Protein AF-A0A8X8Z4S7-F1 (afdb_monomer_lite)

Sequence (96 aa):
MRFGSYCSFTQVPLNVCEWFKDYQPVSTGKQEIEHAYEFVKKKFEELYFQSTSPDRVDRVFKIYRTTALDQKLVKKTFKLVDETLRRRNLFEAGLL

Radius of gyration: 17.54 Å; chains: 1; bounding box: 43×28×45 Å

Organism: Salvia splendens (NCBI:txid180675)

Secondary structure (DSSP, 8-state):
----S---TTTS-GGGSGGGTT----SSHHHHHHHHHHHHHHHHHHHHHHH--GGGTTS--------TT-HHHHHHHHHHHHHHHHHHHHHHTT--

Structure (mmCIF, N/CA/C/O backbone):
data_AF-A0A8X8Z4S7-F1
#
_entry.id   AF-A0A8X8Z4S7-F1
#
loop_
_atom_site.group_PDB
_atom_site.id
_atom_site.type_symbol
_atom_site.label_atom_id
_atom_site.label_alt_id
_atom_site.label_comp_id
_atom_site.label_asym_id
_atom_site.label_entity_id
_atom_site.label_seq_id
_atom_site.pdbx_PDB_ins_code
_atom_site.Cartn_x
_atom_site.Cartn_y
_atom_site.Cartn_z
_atom_site.occupancy
_atom_site.B_iso_or_equiv
_atom_site.auth_seq_id
_atom_site.auth_comp_id
_atom_site.auth_asym_id
_atom_site.auth_atom_id
_atom_site.pdbx_PDB_model_num
ATOM 1 N N . MET A 1 1 ? -22.414 -19.568 4.273 1.00 31.16 1 MET A N 1
ATOM 2 C CA . MET A 1 1 ? -21.400 -18.891 5.112 1.00 31.16 1 MET A CA 1
ATOM 3 C C . MET A 1 1 ? -21.358 -17.420 4.733 1.00 31.16 1 MET A C 1
ATOM 5 O O . MET A 1 1 ? -20.978 -17.104 3.615 1.00 31.16 1 MET A O 1
ATOM 9 N N . ARG A 1 2 ? -21.820 -16.524 5.612 1.00 29.84 2 ARG A N 1
ATOM 10 C CA . ARG A 1 2 ? -21.658 -15.076 5.430 1.00 29.84 2 ARG A CA 1
ATOM 11 C C . ARG A 1 2 ? -20.286 -14.690 5.990 1.00 29.84 2 ARG A C 1
ATOM 13 O O . ARG A 1 2 ? -20.142 -14.591 7.202 1.00 29.84 2 ARG A O 1
ATOM 20 N N . PHE A 1 3 ? -19.292 -14.485 5.128 1.00 37.09 3 PHE A N 1
ATOM 21 C CA . PHE A 1 3 ? -18.106 -13.698 5.482 1.00 37.09 3 PHE A CA 1
ATOM 22 C C . PHE A 1 3 ? -18.541 -12.232 5.529 1.00 37.09 3 PHE A C 1
ATOM 24 O O . PHE A 1 3 ? -18.473 -11.514 4.538 1.00 37.09 3 PHE A O 1
ATOM 31 N N . GLY A 1 4 ? -19.133 -11.832 6.649 1.00 43.28 4 GLY A N 1
ATOM 32 C CA . GLY A 1 4 ? -19.806 -10.547 6.782 1.00 43.28 4 GLY A CA 1
ATOM 33 C C . GLY A 1 4 ? -19.816 -10.070 8.221 1.00 43.28 4 GLY A C 1
ATOM 34 O O . GLY A 1 4 ? -20.884 -9.798 8.745 1.00 43.28 4 GLY A O 1
ATOM 35 N N . SER A 1 5 ? -18.637 -9.991 8.834 1.00 44.38 5 SER A N 1
ATOM 36 C CA . SER A 1 5 ? -18.394 -9.176 10.024 1.00 44.38 5 SER A CA 1
ATOM 37 C C . SER A 1 5 ? -16.970 -8.654 9.923 1.00 44.38 5 SER A C 1
ATOM 39 O O . SER A 1 5 ? -16.003 -9.409 9.987 1.00 44.38 5 SER A O 1
ATOM 41 N N . TYR A 1 6 ? -16.868 -7.365 9.638 1.00 47.09 6 TYR A N 1
ATOM 42 C CA . TYR A 1 6 ? -15.639 -6.617 9.447 1.00 47.09 6 TYR A CA 1
ATOM 43 C C . TYR A 1 6 ? -14.704 -6.814 10.644 1.00 47.09 6 TYR A C 1
ATOM 45 O O . TYR A 1 6 ? -15.039 -6.421 11.757 1.00 47.09 6 TYR A O 1
ATOM 53 N N . CYS A 1 7 ? -13.520 -7.385 10.417 1.00 44.72 7 CYS A N 1
ATOM 54 C CA . CYS A 1 7 ? -12.425 -7.289 11.374 1.00 44.72 7 CYS A CA 1
ATOM 55 C C . CYS A 1 7 ? -11.922 -5.839 11.329 1.00 44.72 7 CYS A C 1
ATOM 57 O O . CYS A 1 7 ? -11.054 -5.485 10.533 1.00 44.72 7 CYS A O 1
ATOM 59 N N . SER A 1 8 ? -12.568 -4.951 12.080 1.00 54.62 8 SER A N 1
ATOM 60 C CA . SER A 1 8 ? -12.089 -3.587 12.269 1.00 54.62 8 SER A CA 1
ATOM 61 C C . SER A 1 8 ? -11.015 -3.609 13.351 1.00 54.62 8 SER A C 1
ATOM 63 O O . SER A 1 8 ? -11.292 -4.060 14.460 1.00 54.62 8 SER A O 1
ATOM 65 N N . PHE A 1 9 ? -9.819 -3.087 13.066 1.00 58.28 9 PHE A N 1
ATOM 66 C CA . PHE A 1 9 ? -8.731 -2.948 14.050 1.00 58.28 9 PHE A CA 1
ATOM 67 C C . PHE A 1 9 ? -9.171 -2.218 15.341 1.00 58.28 9 PHE A C 1
ATOM 69 O O . PHE A 1 9 ? -8.629 -2.443 16.415 1.00 58.28 9 PHE A O 1
ATOM 76 N N . THR A 1 10 ? -10.238 -1.417 15.281 1.00 61.69 10 THR A N 1
ATOM 77 C CA . THR A 1 10 ? -10.870 -0.804 16.460 1.00 61.69 10 THR A CA 1
ATOM 78 C C . THR A 1 10 ? -11.421 -1.808 17.482 1.00 61.69 10 THR A C 1
ATOM 80 O O . THR A 1 10 ? -11.689 -1.418 18.612 1.00 61.69 10 THR A O 1
ATOM 83 N N . GLN A 1 11 ? -11.624 -3.072 17.102 1.00 73.00 11 GLN A N 1
ATOM 84 C CA . GLN A 1 11 ? -12.131 -4.140 17.973 1.00 73.00 11 GLN A CA 1
ATOM 85 C C . GLN A 1 11 ? -11.075 -5.205 18.289 1.00 73.00 11 GLN A C 1
ATOM 87 O O . GLN A 1 11 ? -11.212 -5.919 19.279 1.00 73.00 11 GLN A O 1
ATOM 92 N N . VAL A 1 12 ? -10.031 -5.322 17.463 1.00 82.75 12 VAL A N 1
ATOM 93 C CA . VAL A 1 12 ? -8.971 -6.325 17.615 1.00 82.75 12 VAL A CA 1
ATOM 94 C C . VAL A 1 12 ? -7.613 -5.645 17.419 1.00 82.75 12 VAL A C 1
ATOM 96 O O . VAL A 1 12 ? -7.354 -5.156 16.318 1.00 82.75 12 VAL A O 1
ATOM 99 N N . PRO A 1 13 ? -6.734 -5.628 18.439 1.00 88.50 13 PRO A N 1
ATOM 100 C CA . PRO A 1 13 ? 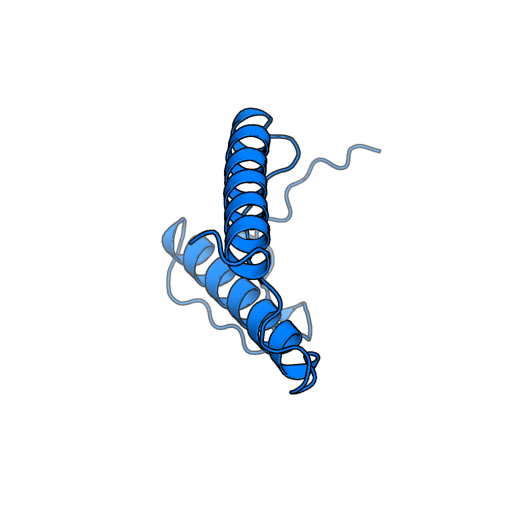-5.401 -5.040 18.325 1.00 88.50 13 PRO A CA 1
ATOM 101 C C . PRO A 1 13 ? -4.558 -5.709 17.228 1.00 88.50 13 PRO A C 1
ATOM 103 O O . PRO A 1 13 ? -4.643 -6.918 17.041 1.00 88.50 13 PRO A O 1
ATOM 106 N N . LEU A 1 14 ? -3.669 -4.965 16.559 1.00 91.56 14 LEU A N 1
ATOM 107 C CA . LEU A 1 14 ? -2.736 -5.507 15.566 1.00 91.56 14 LEU A CA 1
ATOM 108 C C . LEU A 1 14 ? -1.753 -6.474 16.228 1.00 91.56 14 LEU A C 1
ATOM 110 O O . LEU A 1 14 ? -1.347 -7.446 15.601 1.00 91.56 14 LEU A O 1
ATOM 114 N N . ASN A 1 15 ? -1.432 -6.240 17.503 1.00 93.25 15 ASN A N 1
ATOM 115 C CA . ASN A 1 15 ? -0.461 -6.993 18.293 1.00 93.25 15 ASN A CA 1
ATOM 116 C C . ASN A 1 15 ? -0.790 -8.488 18.425 1.00 93.25 15 ASN A C 1
ATOM 118 O O . ASN A 1 15 ? 0.089 -9.263 18.788 1.00 93.25 15 ASN A O 1
ATOM 122 N N . VAL A 1 16 ? -2.028 -8.908 18.129 1.00 92.81 16 VAL A N 1
ATOM 123 C CA . VAL A 1 16 ? -2.387 -10.338 18.068 1.00 92.81 16 VAL A CA 1
ATOM 124 C C . VAL A 1 16 ? -1.660 -11.065 16.933 1.00 92.81 16 VAL A C 1
ATOM 126 O O . VAL A 1 16 ? -1.479 -12.277 16.987 1.00 92.81 16 VAL A O 1
ATOM 129 N N . CYS A 1 17 ? -1.241 -10.332 15.899 1.00 93.94 17 CYS A N 1
ATOM 130 C CA . CYS A 1 17 ? -0.349 -10.825 14.865 1.00 93.94 17 CYS A CA 1
ATOM 131 C C . CYS A 1 17 ? 1.100 -10.635 15.325 1.00 93.94 17 CYS A C 1
ATOM 133 O O . CYS A 1 17 ? 1.525 -9.509 15.582 1.00 93.94 17 CYS A O 1
ATOM 135 N N . GLU A 1 18 ? 1.881 -11.719 15.367 1.00 94.44 18 GLU A N 1
ATOM 136 C CA . GLU A 1 18 ? 3.286 -11.695 15.807 1.00 94.44 18 GLU A CA 1
ATOM 137 C C . GLU A 1 18 ? 4.129 -10.665 15.039 1.00 94.44 18 GLU A C 1
ATOM 139 O O . GLU A 1 18 ? 4.978 -9.982 15.611 1.00 94.44 18 GLU A O 1
ATOM 144 N N . TRP A 1 19 ? 3.840 -10.485 13.752 1.00 95.00 19 TRP A N 1
ATOM 145 C CA . TRP A 1 19 ? 4.544 -9.544 12.885 1.00 95.00 19 TRP A CA 1
ATOM 146 C C . TRP A 1 19 ? 4.311 -8.070 13.260 1.00 95.00 19 TRP A C 1
ATOM 148 O O . TRP A 1 19 ? 5.109 -7.193 12.917 1.00 95.00 19 TRP A O 1
ATOM 158 N N . PHE A 1 20 ? 3.232 -7.805 14.001 1.00 96.25 20 PHE A N 1
ATOM 159 C CA . PHE A 1 20 ? 2.806 -6.485 14.457 1.00 96.25 20 PHE A CA 1
ATOM 160 C C . PHE A 1 20 ? 2.800 -6.364 15.989 1.00 96.25 20 PHE A C 1
ATOM 162 O O . PHE A 1 20 ? 2.209 -5.428 16.523 1.00 96.25 20 PHE A O 1
ATOM 169 N N . LYS A 1 21 ? 3.468 -7.278 16.708 1.00 94.69 21 LYS A N 1
ATOM 170 C CA . LYS A 1 21 ? 3.498 -7.314 18.182 1.00 94.69 21 LYS A CA 1
ATOM 171 C C . LYS A 1 21 ? 3.982 -6.012 18.832 1.00 94.69 21 LYS A C 1
ATOM 173 O O . LYS A 1 21 ? 3.537 -5.681 19.926 1.00 94.69 21 LYS A O 1
ATOM 178 N N . ASP A 1 22 ? 4.839 -5.267 18.135 1.00 94.50 22 ASP A N 1
ATOM 179 C CA . ASP A 1 22 ? 5.428 -4.010 18.610 1.00 94.50 22 ASP A CA 1
ATOM 180 C C . ASP A 1 22 ? 4.573 -2.774 18.261 1.00 94.50 22 ASP A C 1
ATOM 182 O O . ASP A 1 22 ? 4.992 -1.643 18.504 1.00 94.50 22 ASP A O 1
ATOM 186 N N . TYR A 1 23 ? 3.384 -2.958 17.670 1.00 95.44 23 TYR A N 1
ATOM 187 C CA . TYR A 1 23 ? 2.485 -1.852 17.344 1.00 95.44 23 TYR A CA 1
ATOM 188 C C . TYR A 1 23 ? 2.026 -1.114 18.609 1.00 95.44 23 TYR A C 1
ATOM 190 O O . TYR A 1 23 ? 1.622 -1.741 19.587 1.00 95.44 23 TYR A O 1
ATOM 198 N N . GLN A 1 24 ? 2.044 0.217 18.580 1.00 93.06 24 GLN A N 1
ATOM 199 C CA . GLN A 1 24 ? 1.524 1.063 19.654 1.00 93.06 24 GLN A CA 1
ATOM 200 C C . GLN A 1 24 ? 0.459 2.006 19.078 1.00 93.06 24 GLN A C 1
ATOM 202 O O . GLN A 1 24 ? 0.781 2.776 18.169 1.00 93.06 24 GLN A O 1
ATOM 207 N N . PRO A 1 25 ? -0.794 1.955 19.570 1.00 90.75 25 PRO A N 1
ATOM 208 C CA . PRO A 1 25 ? -1.821 2.931 19.216 1.00 90.75 25 PRO A CA 1
ATOM 209 C C . PRO A 1 25 ? -1.417 4.341 19.653 1.00 90.75 25 PRO A C 1
ATOM 211 O O . PRO A 1 25 ? -0.863 4.515 20.738 1.00 90.75 25 PRO A O 1
ATOM 214 N N . VAL A 1 26 ? -1.713 5.353 18.836 1.00 90.62 26 VAL A N 1
ATOM 215 C CA . VAL A 1 26 ? -1.300 6.749 19.101 1.00 90.62 26 VAL A CA 1
ATOM 216 C C . VAL A 1 26 ? -2.464 7.735 19.114 1.00 90.62 26 VAL A C 1
ATOM 218 O O . VAL A 1 26 ? -2.313 8.859 19.589 1.00 90.62 26 VAL A O 1
ATOM 221 N N . SER A 1 27 ? -3.628 7.348 18.590 1.00 88.62 27 SER A N 1
ATOM 222 C CA . SER A 1 27 ? -4.828 8.184 18.551 1.00 88.62 27 SER A CA 1
ATOM 223 C C . SER A 1 27 ? -6.097 7.322 18.640 1.00 88.62 27 SER A C 1
ATOM 225 O O . SER A 1 27 ? -6.065 6.150 19.011 1.00 88.62 27 SER A O 1
ATOM 227 N N . THR A 1 28 ? -7.254 7.898 18.311 1.00 85.50 28 THR A N 1
ATOM 228 C CA . THR A 1 28 ? -8.534 7.189 18.199 1.00 85.50 28 THR A CA 1
ATOM 229 C C . THR A 1 28 ? -9.227 7.491 16.866 1.00 85.50 28 THR A C 1
ATOM 231 O O . THR A 1 28 ? -8.899 8.442 16.149 1.00 85.50 28 THR A O 1
ATOM 234 N N . GLY A 1 29 ? -10.202 6.657 16.495 1.00 85.75 29 GLY A N 1
ATOM 235 C CA . GLY A 1 29 ? -11.030 6.873 15.307 1.00 85.75 29 GLY A CA 1
ATOM 236 C C . GLY A 1 29 ? -10.238 6.849 13.994 1.00 85.75 29 GLY A C 1
ATOM 237 O O . GLY A 1 29 ? -9.415 5.969 13.762 1.00 85.75 29 GLY A O 1
ATOM 238 N N . LYS A 1 30 ? -10.509 7.804 13.095 1.00 87.81 30 LYS A N 1
ATOM 239 C CA . LYS A 1 30 ? -9.917 7.820 11.743 1.00 87.81 30 LYS A CA 1
ATOM 240 C C . LYS A 1 30 ? -8.397 8.000 11.743 1.00 87.81 30 LYS A C 1
ATOM 242 O O . LYS A 1 30 ? -7.736 7.417 10.892 1.00 87.81 30 LYS A O 1
ATOM 247 N N . GLN A 1 31 ? -7.860 8.794 12.670 1.00 90.00 31 GLN A N 1
ATOM 248 C CA . GLN A 1 31 ? -6.414 9.016 12.768 1.00 90.00 31 GLN A CA 1
ATOM 249 C C . GLN A 1 31 ? -5.684 7.727 13.142 1.00 90.00 31 GLN A C 1
ATOM 251 O O . GLN A 1 31 ? -4.659 7.404 12.554 1.00 90.00 31 GLN A O 1
ATOM 256 N N . GLU A 1 32 ? -6.263 6.960 14.061 1.00 90.44 32 GLU A N 1
ATOM 257 C CA . GLU A 1 32 ? -5.714 5.672 14.474 1.00 90.44 32 GLU A CA 1
ATOM 258 C C . GLU A 1 32 ? -5.768 4.628 13.351 1.00 90.44 32 GLU A C 1
ATOM 260 O O . GLU A 1 32 ? -4.819 3.877 13.161 1.00 90.44 32 GLU A O 1
ATOM 265 N N . ILE A 1 33 ? -6.837 4.620 12.545 1.00 90.31 33 ILE A N 1
ATOM 266 C CA . ILE A 1 33 ? -6.931 3.741 11.367 1.00 90.31 33 ILE A CA 1
ATOM 267 C C . ILE A 1 33 ? -5.825 4.060 10.352 1.00 90.31 33 ILE A C 1
ATOM 269 O O . ILE A 1 33 ? -5.232 3.148 9.776 1.00 90.31 33 ILE A O 1
ATOM 273 N N . GLU A 1 34 ? -5.550 5.344 10.125 1.00 93.38 34 GLU A N 1
ATOM 274 C CA . GLU A 1 34 ? -4.495 5.765 9.204 1.00 93.38 34 GLU A CA 1
ATOM 275 C C . GLU A 1 34 ? -3.106 5.388 9.730 1.00 93.38 34 GLU A C 1
ATOM 277 O O . GLU A 1 34 ? -2.294 4.842 8.985 1.00 93.38 34 GLU A O 1
ATOM 282 N N . HIS A 1 35 ? -2.862 5.595 11.025 1.00 94.25 35 HIS A N 1
ATOM 283 C CA . HIS A 1 35 ? -1.613 5.204 11.673 1.00 94.25 35 HIS A CA 1
ATOM 284 C C . HIS A 1 35 ? -1.378 3.687 11.615 1.00 94.25 35 HIS A C 1
ATOM 286 O O . HIS A 1 35 ? -0.305 3.239 11.206 1.00 94.25 35 HIS A O 1
ATOM 292 N N . ALA A 1 36 ? -2.401 2.890 11.939 1.00 94.06 36 ALA A N 1
ATOM 293 C CA . ALA A 1 36 ? -2.351 1.435 11.845 1.00 94.06 36 ALA A CA 1
ATOM 294 C C . ALA A 1 36 ? -2.042 0.968 10.416 1.00 94.06 36 ALA A C 1
ATOM 296 O O . ALA A 1 36 ? -1.218 0.074 10.214 1.00 94.06 36 ALA A O 1
ATOM 297 N N . TYR A 1 37 ? -2.656 1.597 9.408 1.00 95.12 37 TYR A N 1
ATOM 298 C CA . TYR A 1 37 ? -2.342 1.287 8.018 1.00 95.12 37 TYR A CA 1
ATOM 299 C C . TYR A 1 37 ? -0.891 1.620 7.664 1.00 95.12 37 TYR A C 1
ATOM 301 O O . TYR A 1 37 ? -0.231 0.793 7.039 1.00 95.12 37 TYR A O 1
ATOM 309 N N . GLU A 1 38 ? -0.390 2.805 8.022 1.00 96.12 38 GLU A N 1
ATOM 310 C CA . GLU A 1 38 ? 0.979 3.205 7.678 1.00 96.12 38 GLU A CA 1
ATOM 311 C C . GLU A 1 38 ? 2.016 2.309 8.367 1.00 96.12 38 GLU A C 1
ATOM 313 O O . GLU A 1 38 ? 3.010 1.937 7.743 1.00 96.12 38 GLU A O 1
ATOM 318 N N . PHE A 1 39 ? 1.747 1.852 9.595 1.00 96.06 39 PHE A N 1
ATOM 319 C CA . PHE A 1 39 ? 2.572 0.840 10.255 1.00 96.06 39 PHE A CA 1
ATOM 320 C C . PHE A 1 39 ? 2.616 -0.476 9.465 1.00 96.06 39 PHE A C 1
ATOM 322 O O . PHE A 1 39 ? 3.698 -0.996 9.183 1.00 96.06 39 PHE A O 1
ATOM 329 N N . VAL A 1 40 ? 1.453 -1.008 9.071 1.00 96.56 40 VAL A N 1
ATOM 330 C CA . VAL A 1 40 ? 1.377 -2.252 8.289 1.00 96.56 40 VAL A CA 1
ATOM 331 C C . VAL A 1 40 ? 2.062 -2.076 6.936 1.00 96.56 40 VAL A C 1
ATOM 333 O O . VAL A 1 40 ? 2.876 -2.909 6.546 1.00 96.56 40 VAL A O 1
ATOM 336 N N . LYS A 1 41 ? 1.797 -0.972 6.235 1.00 96.94 41 LYS A N 1
ATOM 337 C CA . LYS A 1 41 ? 2.437 -0.638 4.960 1.00 96.94 41 LYS A CA 1
ATOM 338 C C . LYS A 1 41 ? 3.959 -0.627 5.090 1.00 96.94 41 LYS A C 1
ATOM 340 O O . LYS A 1 41 ? 4.617 -1.295 4.299 1.00 96.94 41 LYS A O 1
ATOM 345 N N . LYS A 1 42 ? 4.507 0.036 6.113 1.00 96.44 42 LYS A N 1
ATOM 346 C CA . LYS A 1 42 ? 5.952 0.073 6.365 1.00 96.44 42 LYS A CA 1
ATOM 347 C C . LYS A 1 42 ? 6.538 -1.325 6.584 1.00 96.44 42 LYS A C 1
ATOM 349 O O . LYS A 1 42 ? 7.591 -1.627 6.034 1.00 96.44 42 LYS A O 1
ATOM 354 N N . LYS A 1 43 ? 5.845 -2.212 7.308 1.00 96.50 43 LYS A N 1
ATOM 355 C CA . LYS A 1 43 ? 6.274 -3.616 7.470 1.00 96.50 43 LYS A CA 1
ATOM 356 C C . LYS A 1 43 ? 6.368 -4.361 6.133 1.00 96.50 43 LYS A C 1
ATOM 358 O O . LYS A 1 43 ? 7.317 -5.111 5.918 1.00 96.50 43 LYS A O 1
ATOM 363 N N . PHE A 1 44 ? 5.424 -4.135 5.218 1.00 95.88 44 PHE A N 1
ATOM 364 C CA . PHE A 1 44 ? 5.486 -4.705 3.867 1.00 95.88 44 PHE A CA 1
ATOM 365 C C . PHE A 1 44 ? 6.602 -4.091 3.011 1.00 95.88 44 PHE A C 1
ATOM 367 O O . PHE A 1 44 ? 7.237 -4.816 2.248 1.00 95.88 44 PHE A O 1
A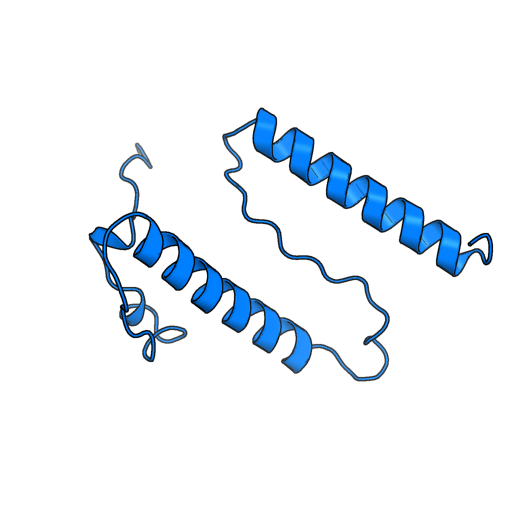TOM 374 N N . GLU A 1 45 ? 6.866 -2.788 3.141 1.00 95.06 45 GLU A N 1
ATOM 375 C CA . GLU A 1 45 ? 8.003 -2.130 2.480 1.00 95.06 45 GLU A CA 1
ATOM 376 C C . GLU A 1 45 ? 9.332 -2.718 2.970 1.00 95.06 45 GLU A C 1
ATOM 378 O O . GLU A 1 45 ? 10.162 -3.125 2.158 1.00 95.06 45 GLU A O 1
ATOM 383 N N . GLU A 1 46 ? 9.508 -2.842 4.288 1.00 94.94 46 GLU A N 1
ATOM 384 C CA . GLU A 1 46 ? 10.685 -3.461 4.905 1.00 94.94 46 GLU A CA 1
ATOM 385 C C . GLU A 1 46 ? 10.883 -4.900 4.410 1.00 94.94 46 GLU A C 1
ATOM 387 O O . GLU A 1 46 ? 11.986 -5.246 3.989 1.00 94.94 46 GLU A O 1
ATOM 392 N N . LEU A 1 47 ? 9.822 -5.718 4.374 1.00 94.56 47 LEU A N 1
ATOM 393 C CA . LEU A 1 47 ? 9.900 -7.084 3.845 1.00 94.56 47 LEU A CA 1
ATOM 394 C C . LEU A 1 47 ? 10.306 -7.109 2.362 1.00 94.56 47 LEU A C 1
ATOM 396 O O . LEU A 1 47 ? 11.130 -7.936 1.955 1.00 94.56 47 LEU A O 1
ATOM 400 N N . TYR A 1 48 ? 9.730 -6.227 1.540 1.00 93.25 48 TYR A N 1
ATOM 401 C CA . TYR A 1 48 ? 10.054 -6.157 0.115 1.00 93.25 48 TYR A CA 1
ATOM 402 C C . TYR A 1 48 ? 11.542 -5.860 -0.091 1.00 93.25 48 TYR A C 1
ATOM 404 O O . TYR A 1 48 ? 12.214 -6.571 -0.837 1.00 93.25 48 TYR A O 1
ATOM 412 N N . PHE A 1 49 ? 12.088 -4.866 0.610 1.00 91.00 49 PHE A N 1
ATOM 413 C CA . PHE A 1 49 ? 13.501 -4.516 0.468 1.00 91.00 49 PHE A CA 1
ATOM 414 C C . PHE A 1 49 ? 14.441 -5.556 1.083 1.00 91.00 49 PHE A C 1
ATOM 416 O O . PHE A 1 49 ? 15.469 -5.850 0.483 1.00 91.00 49 PHE A O 1
ATOM 423 N N . GLN A 1 50 ? 14.077 -6.182 2.207 1.00 91.94 50 GLN A N 1
ATOM 424 C CA . GLN A 1 50 ? 14.856 -7.281 2.798 1.00 91.94 50 GLN A CA 1
ATOM 425 C C . GLN A 1 50 ? 14.986 -8.491 1.863 1.00 91.94 50 GLN A C 1
ATOM 427 O O . GLN A 1 50 ? 15.994 -9.191 1.893 1.00 91.94 50 GLN A O 1
ATOM 432 N N . SER A 1 51 ? 13.972 -8.743 1.032 1.00 89.25 51 SER A N 1
ATOM 433 C CA . SER A 1 51 ? 13.951 -9.859 0.077 1.00 89.25 51 SER A CA 1
ATOM 434 C C . SER A 1 51 ? 14.436 -9.487 -1.330 1.00 89.25 51 SER A C 1
ATOM 436 O O . SER A 1 51 ? 14.590 -10.363 -2.187 1.00 89.25 51 SER A O 1
ATOM 438 N N . THR A 1 52 ? 14.701 -8.204 -1.590 1.00 89.69 52 THR A N 1
ATOM 439 C CA . THR A 1 52 ? 15.167 -7.726 -2.893 1.00 89.69 52 THR A CA 1
ATOM 440 C C . THR A 1 52 ? 16.689 -7.737 -2.936 1.00 89.69 52 THR A C 1
ATOM 442 O O . THR A 1 52 ? 17.357 -6.941 -2.284 1.00 89.69 52 THR A O 1
ATOM 445 N N . SER A 1 53 ? 17.241 -8.647 -3.735 1.00 85.44 53 SER A N 1
ATOM 446 C CA . SER A 1 53 ? 18.683 -8.732 -3.974 1.00 85.44 53 SER A CA 1
ATOM 447 C C . SER A 1 53 ? 19.219 -7.466 -4.681 1.00 85.44 53 SER A C 1
ATOM 449 O O . SER A 1 53 ? 18.475 -6.855 -5.459 1.00 85.44 53 SER A O 1
ATOM 451 N N . PRO A 1 54 ? 20.487 -7.061 -4.457 1.00 81.00 54 PRO A N 1
ATOM 452 C CA . PRO A 1 54 ? 21.060 -5.836 -5.029 1.00 81.00 54 PRO A CA 1
ATOM 453 C C . PRO A 1 54 ? 20.997 -5.727 -6.563 1.00 81.00 54 PRO A C 1
ATOM 455 O O . PRO A 1 54 ? 20.943 -4.624 -7.092 1.00 81.00 54 PRO A O 1
ATOM 458 N N . ASP A 1 55 ? 20.935 -6.847 -7.290 1.00 83.31 55 ASP A N 1
ATOM 459 C CA . ASP A 1 55 ? 20.752 -6.903 -8.752 1.00 83.31 55 ASP A CA 1
ATOM 460 C C . ASP A 1 55 ? 19.334 -6.515 -9.219 1.00 83.31 55 ASP A C 1
ATOM 462 O O . ASP A 1 55 ? 19.066 -6.445 -10.416 1.00 83.31 55 ASP A O 1
ATOM 466 N N . ARG A 1 56 ? 18.392 -6.299 -8.292 1.00 79.88 56 ARG A N 1
ATOM 467 C CA . ARG A 1 56 ? 16.953 -6.131 -8.574 1.00 79.88 56 ARG A CA 1
ATOM 468 C C . ARG A 1 56 ? 16.372 -4.826 -8.041 1.00 79.88 56 ARG A C 1
ATOM 470 O O . ARG A 1 56 ? 15.152 -4.666 -8.063 1.00 79.88 56 ARG A O 1
ATOM 477 N N . VAL A 1 57 ? 17.216 -3.903 -7.585 1.00 73.94 57 VAL A N 1
ATOM 478 C CA . VAL A 1 57 ? 16.790 -2.628 -6.983 1.00 73.94 57 VAL A CA 1
ATOM 479 C C . VAL A 1 57 ? 16.036 -1.744 -7.987 1.00 73.94 57 VAL A C 1
ATOM 481 O O . VAL A 1 57 ? 15.142 -1.001 -7.596 1.00 73.94 57 VAL A O 1
ATOM 484 N N . ASP A 1 58 ? 16.295 -1.909 -9.286 1.00 80.31 58 ASP A N 1
ATOM 485 C CA . ASP A 1 58 ? 15.612 -1.164 -10.352 1.00 80.31 58 ASP A CA 1
ATOM 486 C C . ASP A 1 58 ? 14.171 -1.632 -10.623 1.00 80.31 58 ASP A C 1
ATOM 488 O O . ASP A 1 58 ? 13.465 -1.037 -11.446 1.00 80.31 58 ASP A O 1
ATOM 492 N N . ARG A 1 59 ? 13.703 -2.700 -9.958 1.00 86.00 59 ARG A N 1
ATOM 493 C CA . ARG A 1 59 ? 12.324 -3.174 -10.109 1.00 86.00 59 ARG A CA 1
ATOM 494 C C . ARG A 1 59 ? 11.345 -2.159 -9.543 1.00 86.00 59 ARG A C 1
ATOM 496 O O . ARG 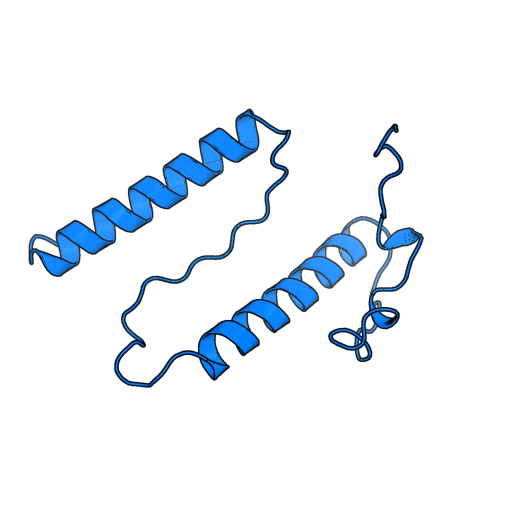A 1 59 ? 11.444 -1.721 -8.399 1.00 86.00 59 ARG A O 1
ATOM 503 N N . VAL A 1 60 ? 10.322 -1.859 -10.334 1.00 90.62 60 VAL A N 1
ATOM 504 C CA . VAL A 1 60 ? 9.232 -0.990 -9.903 1.00 90.62 60 VAL A CA 1
ATOM 505 C C . VAL A 1 60 ? 8.449 -1.646 -8.770 1.00 90.62 60 VAL A C 1
ATOM 507 O O . VAL A 1 60 ? 7.879 -2.722 -8.933 1.00 90.62 60 VAL A O 1
ATOM 510 N N . PHE A 1 61 ? 8.360 -0.941 -7.646 1.00 93.38 61 PHE A N 1
ATOM 511 C CA . PHE A 1 61 ? 7.567 -1.332 -6.488 1.00 93.38 61 PHE A CA 1
ATOM 512 C C . PHE A 1 61 ? 6.589 -0.219 -6.106 1.00 93.38 61 PHE A C 1
ATOM 514 O O . PHE A 1 61 ? 6.964 0.955 -6.027 1.00 93.38 61 PHE A O 1
ATOM 521 N N . LYS A 1 62 ? 5.315 -0.581 -5.904 1.00 94.75 62 LYS A N 1
ATOM 522 C CA . LYS A 1 62 ? 4.226 0.324 -5.506 1.00 94.75 62 LYS A CA 1
ATOM 523 C C . LYS A 1 62 ? 3.244 -0.409 -4.593 1.00 94.75 62 LYS A C 1
ATOM 525 O O . LYS A 1 62 ? 2.884 -1.549 -4.869 1.00 94.75 62 LYS A O 1
ATOM 530 N N . ILE A 1 63 ? 2.767 0.273 -3.552 1.00 95.88 63 ILE A N 1
ATOM 531 C CA . ILE A 1 63 ? 1.721 -0.216 -2.643 1.00 95.88 63 ILE A CA 1
ATOM 532 C C . ILE A 1 63 ? 0.459 0.625 -2.840 1.00 95.88 63 ILE A C 1
ATOM 534 O O . ILE A 1 63 ? 0.528 1.854 -2.893 1.00 95.88 63 ILE A O 1
ATOM 538 N N . TYR A 1 64 ? -0.701 -0.032 -2.903 1.00 95.94 64 TYR A N 1
ATOM 539 C CA . TYR A 1 64 ? -2.004 0.621 -3.027 1.00 95.94 64 TYR A CA 1
ATOM 540 C C . TYR A 1 64 ? -2.967 0.110 -1.952 1.00 95.94 64 TYR A C 1
ATOM 542 O O . TYR A 1 64 ? -3.199 -1.095 -1.847 1.00 95.94 64 TYR A O 1
ATOM 550 N N . ARG A 1 65 ? -3.598 1.022 -1.198 1.00 95.25 65 ARG A N 1
ATOM 551 C CA . ARG A 1 65 ? -4.744 0.673 -0.344 1.00 95.25 65 ARG A CA 1
ATOM 552 C C . ARG A 1 65 ? -5.946 0.388 -1.238 1.00 95.25 65 ARG A C 1
ATOM 554 O O . ARG A 1 65 ? -6.345 1.253 -2.017 1.00 95.25 65 ARG A O 1
ATOM 561 N N . THR A 1 66 ? -6.535 -0.800 -1.128 1.00 95.06 66 THR A N 1
ATOM 562 C CA . THR A 1 66 ? -7.678 -1.187 -1.962 1.00 95.06 66 THR A CA 1
ATOM 563 C C . THR A 1 66 ? -8.754 -1.913 -1.171 1.00 95.06 66 THR A C 1
ATOM 565 O O . THR A 1 66 ? -8.480 -2.606 -0.196 1.00 95.06 66 THR A O 1
ATOM 568 N N . THR A 1 67 ? -9.986 -1.769 -1.648 1.00 94.94 67 THR A N 1
ATOM 569 C CA . THR A 1 67 ? -11.126 -2.606 -1.282 1.00 94.94 67 THR A CA 1
ATOM 570 C C . THR A 1 67 ? -11.617 -3.223 -2.581 1.00 94.94 67 THR A C 1
ATOM 572 O O . THR A 1 67 ? -12.174 -2.514 -3.413 1.00 94.94 67 THR A O 1
ATOM 575 N N . ALA A 1 68 ? -11.394 -4.523 -2.788 1.00 94.31 68 ALA A N 1
ATOM 576 C CA . ALA A 1 68 ? -11.665 -5.180 -4.075 1.00 94.31 68 ALA A CA 1
ATOM 577 C C . ALA A 1 68 ? -13.143 -5.111 -4.513 1.00 94.31 68 ALA A C 1
ATOM 579 O O . ALA A 1 68 ? -13.443 -5.177 -5.701 1.00 94.31 68 ALA A O 1
ATOM 580 N N . LEU A 1 69 ? -14.059 -4.941 -3.555 1.00 96.50 69 LEU A N 1
ATOM 581 C CA . LEU A 1 69 ? -15.493 -4.770 -3.803 1.00 96.50 69 LEU A CA 1
ATOM 582 C C . LEU A 1 69 ? -15.865 -3.351 -4.273 1.00 96.50 69 LEU A C 1
ATOM 584 O O . LEU A 1 69 ? -16.953 -3.150 -4.807 1.00 96.50 69 LEU A O 1
ATOM 588 N N . ASP A 1 70 ? -14.988 -2.359 -4.089 1.00 95.69 70 ASP A N 1
ATOM 589 C CA . ASP A 1 70 ? -15.215 -0.993 -4.559 1.00 95.69 70 ASP A CA 1
ATOM 590 C C . ASP A 1 70 ? -14.728 -0.849 -6.007 1.00 95.69 70 ASP A C 1
ATOM 592 O O . ASP A 1 70 ? -13.553 -0.594 -6.284 1.00 95.69 70 ASP A O 1
ATOM 596 N N . GLN A 1 71 ? -15.662 -0.983 -6.950 1.00 97.00 71 GLN A N 1
ATOM 597 C CA . GLN A 1 71 ? -15.381 -0.886 -8.383 1.00 97.00 71 GLN A CA 1
ATOM 598 C C . GLN A 1 71 ? -14.732 0.453 -8.779 1.00 97.00 71 GLN A C 1
ATOM 600 O O . GLN A 1 71 ? -13.875 0.481 -9.668 1.00 97.00 71 GLN A O 1
ATOM 605 N N . LYS A 1 72 ? -15.120 1.573 -8.147 1.00 97.19 72 LYS A N 1
ATOM 606 C CA . LYS A 1 72 ? -14.559 2.896 -8.469 1.00 97.19 72 LYS A CA 1
ATOM 607 C C . LYS A 1 72 ? -13.104 2.971 -8.022 1.00 97.19 72 LYS A C 1
ATOM 609 O O . LYS A 1 72 ? -12.259 3.442 -8.788 1.00 97.19 72 LYS A O 1
ATOM 614 N N . LEU A 1 73 ? -12.815 2.472 -6.821 1.00 96.62 73 LEU A N 1
ATOM 615 C CA . LEU A 1 73 ? -11.459 2.399 -6.291 1.00 96.62 73 LEU A CA 1
ATOM 616 C C . LEU A 1 73 ? -10.583 1.468 -7.133 1.00 96.62 73 LEU A C 1
ATOM 618 O O . LEU A 1 73 ? -9.510 1.883 -7.559 1.00 96.62 73 LEU A O 1
ATOM 622 N N . VAL A 1 74 ? -11.061 0.265 -7.464 1.00 97.69 74 VAL A N 1
ATOM 623 C CA . VAL A 1 74 ? -10.327 -0.692 -8.310 1.00 97.69 74 VAL A CA 1
ATOM 624 C C . VAL A 1 74 ? -10.004 -0.089 -9.675 1.00 97.69 74 VAL A C 1
ATOM 626 O O . VAL A 1 74 ? -8.853 -0.134 -10.107 1.00 97.69 74 VAL A O 1
ATOM 629 N N . LYS A 1 75 ? -10.980 0.550 -10.334 1.00 97.94 75 LYS A N 1
ATOM 630 C CA . LYS A 1 75 ? -10.763 1.209 -11.631 1.00 97.94 75 LYS A CA 1
ATOM 631 C C . LYS A 1 75 ? -9.709 2.315 -11.543 1.00 97.94 75 LYS A C 1
ATOM 633 O O . LYS A 1 75 ? -8.904 2.459 -12.460 1.00 97.94 75 LYS A O 1
ATOM 638 N N . LYS A 1 76 ? -9.700 3.098 -10.458 1.00 98.00 76 LYS A N 1
ATOM 639 C CA . LYS A 1 76 ? -8.678 4.129 -10.219 1.00 98.00 76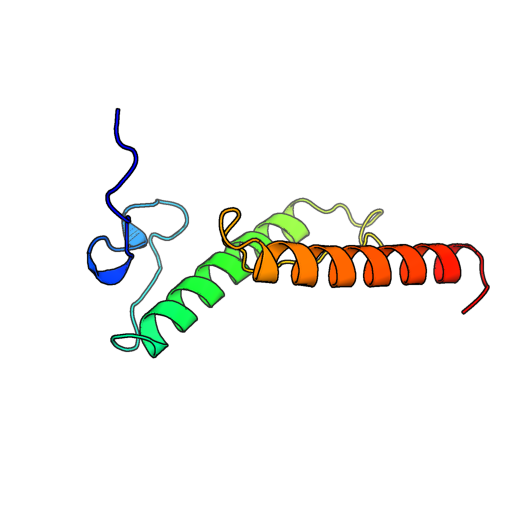 LYS A CA 1
ATOM 640 C C . LYS A 1 76 ? -7.299 3.504 -10.000 1.00 98.00 76 LYS A C 1
ATOM 642 O O . LYS A 1 76 ? -6.341 3.946 -10.623 1.00 98.00 76 LYS A O 1
ATOM 647 N N . THR A 1 77 ? -7.202 2.471 -9.166 1.00 98.00 77 THR A N 1
ATOM 648 C CA . THR A 1 77 ? -5.937 1.779 -8.886 1.00 98.00 77 THR A CA 1
ATOM 649 C C . THR A 1 77 ? -5.345 1.168 -10.150 1.00 98.00 77 THR A C 1
ATOM 651 O O . THR A 1 77 ? -4.162 1.354 -10.413 1.00 98.00 77 THR A O 1
ATOM 654 N N . PHE A 1 78 ? -6.161 0.523 -10.987 1.00 97.88 78 PHE A N 1
ATOM 655 C CA . PHE A 1 78 ? -5.679 -0.073 -12.234 1.00 97.88 78 PHE A CA 1
ATOM 656 C C . PHE A 1 78 ? -5.141 0.959 -13.230 1.00 97.88 78 PHE A C 1
ATOM 658 O O . PHE A 1 78 ? -4.156 0.685 -13.905 1.00 97.88 78 PHE A O 1
ATOM 665 N N . LYS A 1 79 ? -5.728 2.162 -13.290 1.00 98.12 79 LYS A N 1
ATOM 666 C CA . LYS A 1 79 ? -5.166 3.261 -14.094 1.00 98.12 79 LYS A CA 1
ATOM 667 C C . LYS A 1 79 ? -3.776 3.675 -13.609 1.00 98.12 79 LYS A C 1
ATOM 669 O O . LYS A 1 79 ? -2.880 3.837 -14.425 1.00 98.12 79 LYS A O 1
ATOM 674 N N . LEU A 1 80 ? -3.583 3.790 -12.292 1.00 97.69 80 LEU A N 1
ATOM 675 C CA . LEU A 1 80 ? -2.276 4.127 -11.714 1.00 97.69 80 LEU A CA 1
ATOM 676 C C . LEU A 1 80 ? -1.227 3.042 -11.995 1.00 97.69 80 LEU A C 1
ATOM 678 O O . LEU A 1 80 ? -0.065 3.357 -12.250 1.00 97.69 80 LEU A O 1
ATOM 682 N N . VAL A 1 81 ? -1.633 1.771 -11.950 1.00 97.69 81 VAL A N 1
ATOM 683 C CA . VAL A 1 81 ? -0.776 0.630 -12.305 1.00 97.69 81 VAL A CA 1
ATOM 684 C C . VAL A 1 81 ? -0.380 0.705 -13.780 1.00 97.69 81 VAL A C 1
ATOM 686 O O . VAL A 1 81 ? 0.807 0.652 -14.091 1.00 97.69 81 VAL A O 1
ATOM 689 N N . ASP A 1 82 ? -1.348 0.892 -14.677 1.00 97.50 82 ASP A N 1
ATOM 690 C CA . ASP A 1 82 ? -1.110 1.012 -16.119 1.00 97.50 82 ASP A CA 1
ATOM 691 C C . ASP A 1 82 ? -0.161 2.173 -16.460 1.00 97.50 82 ASP A C 1
ATOM 693 O O . ASP A 1 82 ? 0.824 1.984 -17.170 1.00 97.50 82 ASP A O 1
ATOM 697 N N . GLU A 1 83 ? -0.390 3.361 -15.896 1.00 96.62 83 GLU A N 1
ATOM 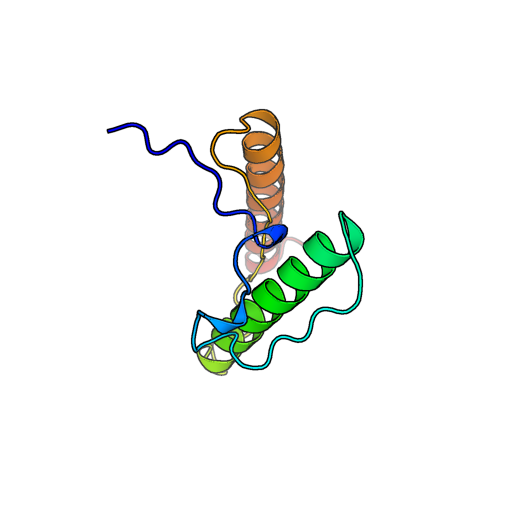698 C CA . GLU A 1 83 ? 0.491 4.523 -16.076 1.00 96.62 83 GLU A CA 1
ATOM 699 C C . GLU A 1 83 ? 1.918 4.246 -15.588 1.00 96.62 83 GLU A C 1
ATOM 701 O O . GLU A 1 83 ? 2.891 4.611 -16.251 1.00 96.62 83 GLU A O 1
ATOM 706 N N . THR A 1 84 ? 2.047 3.567 -14.446 1.00 95.88 84 THR A N 1
ATOM 707 C CA . THR A 1 84 ? 3.344 3.198 -13.872 1.00 95.88 84 THR A CA 1
ATOM 708 C C . THR A 1 84 ? 4.103 2.242 -14.795 1.00 95.88 84 THR A C 1
ATOM 710 O O . THR A 1 84 ? 5.285 2.461 -15.068 1.00 95.88 84 THR A O 1
ATOM 713 N N . LEU A 1 85 ? 3.432 1.206 -15.305 1.00 95.56 85 LEU A N 1
ATOM 714 C CA . LEU A 1 85 ? 4.044 0.210 -16.185 1.00 95.56 85 LEU A CA 1
ATOM 715 C C . LEU A 1 85 ? 4.385 0.795 -17.556 1.00 95.56 85 LEU A C 1
ATOM 717 O O . LEU A 1 85 ? 5.495 0.595 -18.042 1.00 95.56 85 LEU A O 1
ATOM 721 N N . ARG A 1 86 ? 3.488 1.588 -18.154 1.00 95.88 86 ARG A N 1
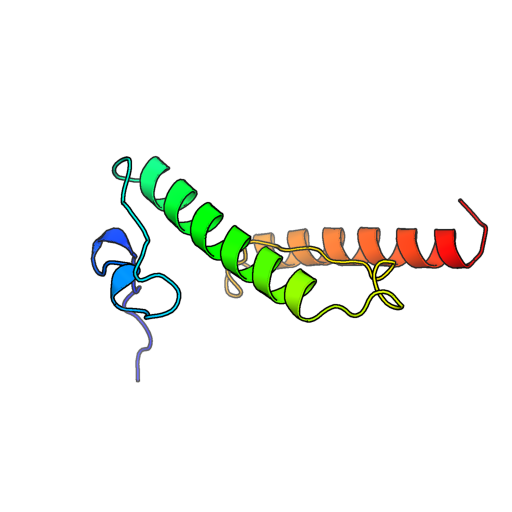ATOM 722 C CA . ARG A 1 86 ? 3.771 2.276 -19.422 1.00 95.88 86 ARG A CA 1
ATOM 723 C C . ARG A 1 86 ? 4.984 3.190 -19.304 1.00 95.88 86 ARG A C 1
ATOM 725 O O . ARG A 1 86 ? 5.853 3.150 -20.169 1.00 95.88 86 ARG A O 1
ATOM 732 N N . ARG A 1 87 ? 5.085 3.968 -18.221 1.00 94.19 87 ARG A N 1
ATOM 733 C CA . ARG A 1 87 ? 6.250 4.830 -17.979 1.00 94.19 87 ARG A CA 1
ATOM 734 C C . ARG A 1 87 ? 7.538 4.023 -17.836 1.00 94.19 87 ARG A C 1
ATOM 736 O O . ARG A 1 87 ? 8.557 4.428 -18.387 1.00 94.19 87 ARG A O 1
ATOM 743 N N . ARG A 1 88 ? 7.497 2.890 -17.126 1.00 92.00 88 ARG A N 1
ATOM 744 C CA . ARG A 1 88 ? 8.660 2.006 -16.986 1.00 92.00 88 ARG A CA 1
ATOM 745 C C . ARG A 1 88 ? 9.109 1.446 -18.333 1.00 92.00 88 ARG A C 1
ATOM 747 O O . ARG A 1 88 ? 10.288 1.540 -18.641 1.00 92.00 88 ARG A O 1
ATOM 754 N N . ASN A 1 89 ? 8.177 0.950 -19.143 1.00 92.00 89 ASN A N 1
ATOM 755 C CA . ASN A 1 89 ? 8.487 0.391 -20.459 1.00 92.00 89 ASN A CA 1
ATOM 756 C C . ASN A 1 89 ? 9.093 1.444 -21.401 1.00 92.00 89 ASN A C 1
ATOM 758 O O . ASN A 1 89 ? 10.028 1.147 -22.136 1.00 92.00 89 ASN A O 1
ATOM 762 N N . LEU A 1 90 ? 8.590 2.683 -21.363 1.00 93.44 90 LEU A N 1
ATOM 763 C CA . LEU A 1 90 ? 9.153 3.790 -22.142 1.00 93.44 90 LEU A CA 1
ATOM 764 C C . LEU A 1 90 ? 10.576 4.149 -21.694 1.00 93.44 90 LEU A C 1
ATOM 766 O O . LEU A 1 90 ? 11.434 4.385 -22.540 1.00 93.44 90 LEU A O 1
ATOM 770 N N . PHE A 1 91 ? 10.829 4.156 -20.383 1.00 90.62 91 PHE A N 1
ATOM 771 C CA . PHE A 1 91 ? 12.165 4.385 -19.833 1.00 90.62 91 PHE A CA 1
ATOM 772 C C . PHE A 1 91 ? 13.145 3.272 -20.239 1.00 90.62 91 PHE A C 1
ATOM 774 O O . PHE A 1 91 ? 14.245 3.559 -20.696 1.00 90.62 91 PHE A O 1
ATOM 781 N N . GLU A 1 92 ? 12.733 2.003 -20.155 1.00 88.94 92 GLU A N 1
ATOM 782 C CA . GLU A 1 92 ? 13.552 0.860 -20.596 1.00 88.94 92 GLU A CA 1
ATOM 783 C C . GLU A 1 92 ? 13.820 0.864 -22.110 1.00 88.94 92 GLU A C 1
ATOM 785 O O . GLU A 1 92 ? 14.870 0.400 -22.548 1.00 88.94 92 GLU A O 1
ATOM 790 N N . ALA A 1 93 ? 12.909 1.426 -22.908 1.00 92.69 93 ALA A N 1
ATOM 791 C CA . ALA A 1 93 ? 13.078 1.602 -24.349 1.00 92.69 93 ALA A CA 1
ATOM 792 C C . ALA A 1 93 ? 13.909 2.845 -24.741 1.00 92.69 93 ALA A C 1
ATOM 794 O O . ALA A 1 93 ? 14.125 3.066 -25.932 1.00 92.69 93 ALA A O 1
ATOM 795 N N . GLY A 1 94 ? 14.352 3.670 -23.781 1.00 91.19 94 GLY A N 1
ATOM 796 C CA . GLY A 1 94 ? 15.105 4.904 -24.046 1.00 91.19 94 GLY A CA 1
ATOM 797 C C . GLY A 1 94 ? 14.276 6.031 -24.677 1.00 91.19 94 GLY A C 1
ATOM 798 O O . GLY A 1 94 ? 14.821 6.878 -25.379 1.00 91.19 94 GLY A O 1
ATOM 799 N N . LEU A 1 95 ? 12.955 6.024 -24.469 1.00 88.69 95 LEU A N 1
ATOM 800 C CA . LEU A 1 95 ? 12.004 6.983 -25.052 1.00 88.69 95 LEU A CA 1
ATOM 801 C C . LEU A 1 95 ? 11.584 8.104 -24.077 1.00 88.69 95 LEU A C 1
ATOM 803 O O . LEU A 1 95 ? 10.680 8.879 -24.398 1.00 88.69 95 LEU A O 1
ATOM 807 N N . LEU A 1 96 ? 12.192 8.166 -22.886 1.00 80.25 96 LEU A N 1
ATOM 808 C CA . LEU A 1 96 ? 11.927 9.133 -21.812 1.00 80.25 96 LEU A CA 1
ATOM 809 C C . LEU A 1 96 ? 13.209 9.559 -21.099 1.00 80.25 96 LEU A C 1
ATOM 811 O O . LEU A 1 96 ? 14.131 8.720 -21.017 1.00 80.25 96 LEU A O 1
#

Foldseek 3Di:
DPPDDDPDCLVPPPLVDVLCVVDDQDDDDPVSVVVVVVVVVVSVVVVVVVPADPVRPPDDDDDDDDDPPPPVRVVVVVVVVVVSVVVVVCVVVVND

pLDDT: mean 87.43, std 15.6, range [29.84, 98.12]

InterPro domains:
  IPR002976 Plant G-protein, alpha subunit [PR01242] (31-46)
  IPR002976 Plant G-protein, alpha subunit [PR01242] (48-60)
  IPR027417 P-loop containing nucleoside triphosphate hydrolase [G3DSA:3.40.50.300] (8-96)